Protein AF-A0A2E8R2U0-F1 (afdb_monomer_lite)

Foldseek 3Di:
DPPPPPPDDDWDKDADLDDPVDPGGLVVCVVVLLVVLLVVLVVPDDPVVQVVLVCCQPPVCVVVVVPDDRDDRSSVVSSQVSCVVSRMHTDD

Secondary structure (DSSP, 8-state):
------------EE--SS-TT-SS-SGGGHHHHHHHHHHHHHHTS-HHHHHHHHHIIIIIHHHTTT-SPPPPPHHHHHHHHHHHHTT-EE--

Structure (mmCIF, N/CA/C/O backbone):
data_AF-A0A2E8R2U0-F1
#
_entry.id   AF-A0A2E8R2U0-F1
#
loop_
_atom_site.group_PDB
_atom_site.id
_atom_site.type_symbol
_atom_site.label_atom_id
_atom_site.label_alt_id
_atom_site.label_comp_id
_atom_site.label_asym_id
_atom_site.label_entity_id
_atom_site.label_seq_id
_atom_site.pdbx_PDB_ins_code
_atom_site.Cartn_x
_atom_site.Cartn_y
_atom_site.Cartn_z
_atom_site.occupancy
_atom_site.B_iso_or_equiv
_atom_site.auth_seq_id
_atom_site.auth_comp_id
_atom_site.auth_asym_id
_atom_site.auth_atom_id
_atom_site.pdbx_PDB_model_num
ATOM 1 N N . MET A 1 1 ? 19.428 15.495 -10.376 1.00 34.97 1 MET A N 1
ATOM 2 C CA . MET A 1 1 ? 18.514 15.228 -9.247 1.00 34.97 1 MET A CA 1
ATOM 3 C C . MET A 1 1 ? 17.318 14.466 -9.791 1.00 34.97 1 MET A C 1
ATOM 5 O O . MET A 1 1 ? 16.537 15.044 -10.534 1.00 34.97 1 MET A O 1
ATOM 9 N N . LEU A 1 2 ? 17.239 13.159 -9.528 1.00 48.06 2 LEU A N 1
ATOM 10 C CA . LEU A 1 2 ? 16.069 12.351 -9.872 1.00 48.06 2 LEU A CA 1
ATOM 11 C C . LEU A 1 2 ? 14.988 12.684 -8.836 1.00 48.06 2 LEU A C 1
ATOM 13 O O . LEU A 1 2 ? 15.168 12.388 -7.656 1.00 48.06 2 LEU A O 1
ATOM 17 N N . P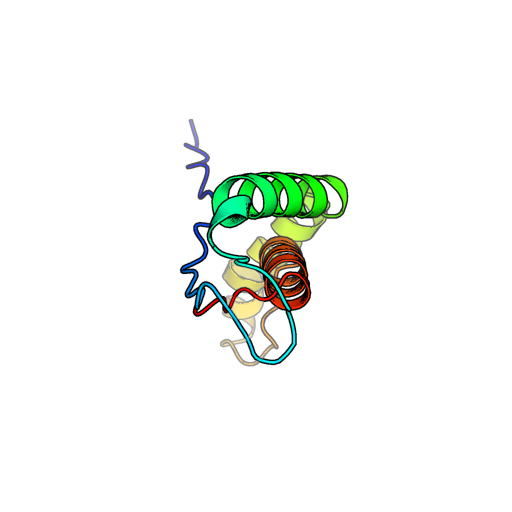HE A 1 3 ? 13.908 13.350 -9.241 1.00 44.03 3 PHE A N 1
ATOM 18 C CA . PHE A 1 3 ? 12.755 13.524 -8.365 1.00 44.03 3 PHE A CA 1
ATOM 19 C C . PHE A 1 3 ? 12.109 12.148 -8.180 1.00 44.03 3 PHE A C 1
ATOM 21 O O . PHE A 1 3 ? 11.410 11.662 -9.067 1.00 44.03 3 PHE A O 1
ATOM 28 N N . LEU A 1 4 ? 12.362 11.500 -7.039 1.00 51.25 4 LEU A N 1
ATOM 29 C CA . LEU A 1 4 ? 11.491 10.444 -6.532 1.00 51.25 4 LEU A CA 1
ATOM 30 C C . LEU A 1 4 ? 10.162 11.125 -6.209 1.00 51.25 4 LEU A C 1
ATOM 32 O O . LEU A 1 4 ? 9.948 11.603 -5.098 1.00 51.25 4 LEU A O 1
ATOM 36 N N . ALA A 1 5 ? 9.298 11.261 -7.213 1.00 50.53 5 ALA A N 1
ATOM 37 C CA . ALA A 1 5 ? 7.909 11.578 -6.966 1.00 50.53 5 ALA A CA 1
ATOM 38 C C . ALA A 1 5 ? 7.395 10.459 -6.060 1.00 50.53 5 ALA A C 1
ATOM 40 O O . ALA A 1 5 ? 7.286 9.311 -6.489 1.00 50.53 5 ALA A O 1
ATOM 41 N N . SER A 1 6 ? 7.168 10.776 -4.786 1.00 49.44 6 SER A N 1
ATOM 42 C CA . SER A 1 6 ? 6.531 9.875 -3.836 1.00 49.44 6 SER A CA 1
ATOM 43 C C . SER A 1 6 ? 5.107 9.634 -4.324 1.00 49.44 6 SER A C 1
ATOM 45 O O . SER A 1 6 ? 4.170 10.318 -3.911 1.00 49.44 6 SER A O 1
ATOM 47 N N . CYS A 1 7 ? 4.943 8.700 -5.260 1.00 57.50 7 CYS A N 1
ATOM 48 C CA . CYS A 1 7 ? 3.654 8.180 -5.674 1.00 57.50 7 CYS A CA 1
ATOM 49 C C . CYS A 1 7 ? 3.069 7.443 -4.474 1.00 57.50 7 CYS A C 1
ATOM 51 O O . CYS A 1 7 ? 3.240 6.239 -4.310 1.00 57.50 7 CYS A O 1
ATOM 53 N N . THR A 1 8 ? 2.416 8.201 -3.598 1.00 67.81 8 THR A N 1
ATOM 54 C CA . THR A 1 8 ? 1.619 7.633 -2.524 1.00 67.81 8 THR A CA 1
ATOM 55 C C . THR A 1 8 ? 0.436 6.908 -3.155 1.00 67.81 8 THR A C 1
ATOM 57 O O . THR A 1 8 ? -0.274 7.461 -4.002 1.00 67.81 8 THR A O 1
ATOM 60 N N . TYR A 1 9 ? 0.265 5.639 -2.803 1.00 73.00 9 TYR A N 1
ATOM 61 C CA . TYR A 1 9 ? -0.873 4.851 -3.250 1.00 73.00 9 TYR A CA 1
ATOM 62 C C . TYR A 1 9 ? -2.142 5.432 -2.623 1.00 73.00 9 TYR A C 1
ATOM 64 O O . TYR A 1 9 ? -2.291 5.436 -1.403 1.00 73.00 9 TYR A O 1
ATOM 72 N N . LYS A 1 10 ? -3.047 5.936 -3.466 1.00 80.38 10 LYS A N 1
ATOM 73 C CA . LYS A 1 10 ? -4.351 6.458 -3.051 1.00 80.38 10 LYS A CA 1
ATOM 74 C C . LYS A 1 10 ? -5.433 5.441 -3.427 1.00 80.38 10 LYS A C 1
ATOM 76 O O . LYS A 1 10 ? -5.838 5.407 -4.592 1.00 80.38 10 LYS A O 1
ATOM 81 N N . PRO A 1 11 ? -5.864 4.576 -2.497 1.00 82.06 11 PRO A N 1
ATOM 82 C CA . PRO A 1 11 ? -6.960 3.650 -2.753 1.00 82.06 11 PRO A CA 1
ATOM 83 C C . PRO A 1 11 ? -8.273 4.426 -2.920 1.00 82.06 11 PRO A C 1
ATOM 85 O O . PRO A 1 11 ? -8.553 5.358 -2.169 1.00 82.06 11 PRO A O 1
ATOM 88 N N . VAL A 1 12 ? -9.092 4.025 -3.892 1.00 83.56 12 VAL A N 1
ATOM 89 C CA . VAL A 1 12 ? -10.482 4.491 -3.994 1.00 83.56 12 VAL A CA 1
ATOM 90 C C . VAL A 1 12 ? -11.329 3.554 -3.150 1.00 83.56 12 VAL A C 1
ATOM 92 O O . VAL A 1 12 ? -11.390 2.357 -3.446 1.00 83.56 12 VAL A O 1
ATOM 95 N N . ILE A 1 13 ? -11.919 4.090 -2.086 1.00 83.69 13 ILE A N 1
ATOM 96 C CA . ILE A 1 13 ? -12.651 3.314 -1.088 1.00 83.69 13 ILE A CA 1
ATOM 97 C C . ILE A 1 13 ? -14.133 3.632 -1.188 1.00 83.69 13 ILE A C 1
ATOM 99 O O . ILE A 1 13 ? -14.524 4.796 -1.166 1.00 83.69 13 ILE A O 1
ATOM 103 N N . ASP A 1 14 ? -14.927 2.575 -1.257 1.00 80.12 14 ASP A N 1
ATOM 104 C CA . ASP A 1 14 ? -16.369 2.604 -1.095 1.00 80.12 14 ASP A CA 1
ATOM 105 C C . ASP A 1 14 ? -16.713 1.913 0.230 1.00 80.12 14 ASP A C 1
ATOM 107 O O . ASP A 1 14 ? -16.335 0.760 0.468 1.00 80.12 14 ASP A O 1
ATOM 111 N N . THR A 1 15 ? -17.365 2.647 1.129 1.00 76.25 15 THR A N 1
ATOM 112 C CA . THR A 1 15 ? -17.777 2.145 2.440 1.00 76.25 15 THR A CA 1
ATOM 113 C C . THR A 1 15 ? -19.259 2.427 2.634 1.00 76.25 15 THR A C 1
ATOM 115 O O . THR A 1 15 ? -19.704 3.574 2.666 1.00 76.25 15 THR A O 1
ATOM 118 N N . SER A 1 16 ? -20.057 1.369 2.740 1.00 66.25 16 SER A N 1
ATOM 119 C CA . SER A 1 16 ? -21.437 1.478 3.197 1.00 66.25 16 SER A CA 1
ATOM 120 C C . SER A 1 16 ? -21.404 1.475 4.720 1.00 66.25 16 SER A C 1
ATOM 122 O O . SER A 1 16 ? -20.995 0.468 5.296 1.00 66.25 16 SER A O 1
ATOM 124 N N . GLY A 1 17 ? -21.817 2.573 5.366 1.00 65.81 17 GLY A N 1
ATOM 125 C CA . GLY A 1 17 ? -21.721 2.750 6.822 1.00 65.81 17 GLY A CA 1
ATOM 126 C C . GLY A 1 17 ? -22.046 1.478 7.610 1.00 65.81 17 GLY A C 1
ATOM 127 O O . GLY A 1 17 ? -21.194 0.995 8.341 1.00 65.81 17 GLY A O 1
ATOM 128 N N . ARG A 1 18 ? -23.201 0.839 7.373 1.00 66.12 18 ARG A N 1
ATOM 129 C CA . ARG A 1 18 ? -23.492 -0.516 7.879 1.00 66.12 18 ARG A CA 1
ATOM 130 C C . ARG A 1 18 ? -23.420 -1.539 6.751 1.00 66.12 18 ARG A C 1
ATOM 132 O O . ARG A 1 18 ? -24.048 -1.356 5.712 1.00 66.12 18 ARG A O 1
ATOM 139 N N . SER A 1 19 ? -22.710 -2.635 6.993 1.00 67.25 19 SER A N 1
ATOM 140 C CA . SER A 1 19 ? -22.717 -3.829 6.143 1.00 67.25 19 SER A CA 1
ATOM 141 C C . SER A 1 19 ? -23.362 -4.978 6.915 1.00 67.25 19 SER A C 1
ATOM 143 O O . SER A 1 19 ? -23.292 -5.000 8.139 1.00 67.25 19 SER A O 1
ATOM 145 N N . GLY A 1 20 ? -23.983 -5.942 6.231 1.00 65.19 20 GLY A N 1
ATOM 146 C CA . GLY A 1 20 ? -24.661 -7.078 6.878 1.00 65.19 20 GLY A CA 1
ATOM 147 C C . GLY A 1 20 ? -23.760 -7.928 7.789 1.00 65.19 20 GLY A C 1
ATOM 148 O O . GLY A 1 20 ? -24.266 -8.701 8.592 1.00 65.19 20 GLY A O 1
ATOM 149 N N . THR A 1 21 ? -22.437 -7.774 7.685 1.00 74.56 21 THR A N 1
ATOM 150 C CA . THR A 1 21 ? -21.426 -8.393 8.555 1.00 74.56 21 THR A CA 1
ATOM 151 C C . THR A 1 21 ? -21.072 -7.589 9.809 1.00 74.56 21 THR A C 1
ATOM 153 O O . THR A 1 21 ? -20.422 -8.142 10.693 1.00 74.56 21 THR A O 1
ATOM 156 N N . PHE A 1 22 ? -21.450 -6.310 9.907 1.00 75.19 22 PHE A N 1
ATOM 157 C CA . PHE A 1 22 ? -21.066 -5.433 11.017 1.00 75.19 22 PHE A CA 1
ATOM 158 C C . PHE A 1 22 ? -22.286 -4.725 11.625 1.00 75.19 22 PHE A C 1
ATOM 160 O O . PHE A 1 22 ? -23.029 -4.019 10.944 1.00 75.19 22 PHE A O 1
ATOM 167 N N . ASP A 1 23 ? -22.454 -4.858 12.943 1.00 75.06 23 ASP A N 1
ATOM 168 C CA . ASP A 1 23 ? -23.594 -4.289 13.680 1.00 75.06 23 ASP A CA 1
ATOM 169 C C . ASP A 1 23 ? -23.555 -2.758 13.816 1.00 75.06 23 ASP A C 1
ATOM 171 O O . ASP A 1 23 ? -24.561 -2.133 14.160 1.00 75.06 23 ASP A O 1
ATOM 175 N N . TYR A 1 24 ? -22.409 -2.142 13.523 1.00 76.50 24 TYR A N 1
ATOM 176 C CA . TYR A 1 24 ? -22.137 -0.719 13.708 1.00 76.50 24 TYR A CA 1
ATOM 177 C C . TYR A 1 24 ? -21.551 -0.074 12.450 1.00 76.50 24 TYR A C 1
ATOM 179 O O . TYR A 1 24 ? -21.106 -0.760 11.528 1.00 76.50 24 TYR A O 1
ATOM 187 N N . SER A 1 25 ? -21.582 1.261 12.420 1.00 79.75 25 SER A N 1
ATOM 188 C CA . SER A 1 25 ? -21.069 2.046 11.302 1.00 79.75 25 SER A CA 1
ATOM 189 C C . SER A 1 25 ? -19.549 1.893 11.177 1.00 79.75 25 SER A C 1
ATOM 191 O O . SER A 1 25 ? -18.813 2.253 12.092 1.00 79.75 25 SER A O 1
ATOM 193 N N . LYS A 1 26 ? -19.067 1.362 10.051 1.00 80.00 26 LYS A N 1
ATOM 194 C CA . LYS A 1 26 ? -17.639 1.257 9.716 1.00 80.00 26 LYS A CA 1
ATOM 195 C C . LYS A 1 26 ? -17.098 2.482 8.998 1.00 80.00 26 LYS A C 1
ATOM 197 O O . LYS A 1 26 ? -15.889 2.696 8.997 1.00 80.00 26 LYS A O 1
ATOM 202 N N . SER A 1 27 ? -17.970 3.328 8.451 1.00 79.00 27 SER A N 1
ATOM 203 C CA . SER A 1 27 ? -17.557 4.593 7.837 1.00 79.00 27 SER A CA 1
ATOM 204 C C . SER A 1 27 ? -16.945 5.565 8.845 1.00 79.00 27 SER A C 1
ATOM 206 O O . SER A 1 27 ? -16.121 6.390 8.464 1.00 79.00 27 SER A O 1
ATOM 208 N N . ASP A 1 28 ? -17.301 5.447 10.123 1.00 82.31 28 ASP A N 1
ATOM 209 C CA . ASP A 1 28 ? -16.865 6.373 11.174 1.00 82.31 28 ASP A CA 1
ATOM 210 C C . ASP A 1 28 ? -15.369 6.188 11.501 1.00 82.31 28 ASP A C 1
ATOM 212 O O . ASP A 1 28 ? -14.682 7.136 11.880 1.00 82.31 28 ASP A O 1
ATOM 216 N N . GLU A 1 29 ? -14.839 4.979 11.281 1.00 83.06 29 GLU A N 1
ATOM 217 C CA . GLU A 1 29 ? -13.439 4.612 11.529 1.00 83.06 29 GLU A CA 1
ATOM 218 C C . GLU A 1 29 ? -12.566 4.673 10.262 1.00 83.06 29 GLU A C 1
ATOM 220 O O . GLU A 1 29 ? -11.371 4.383 10.329 1.00 83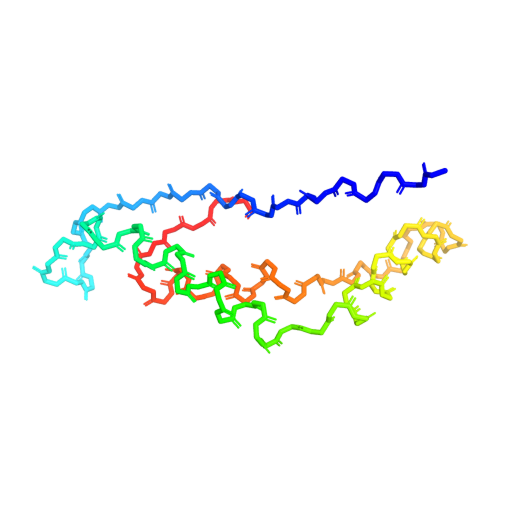.06 29 GLU A O 1
ATOM 225 N 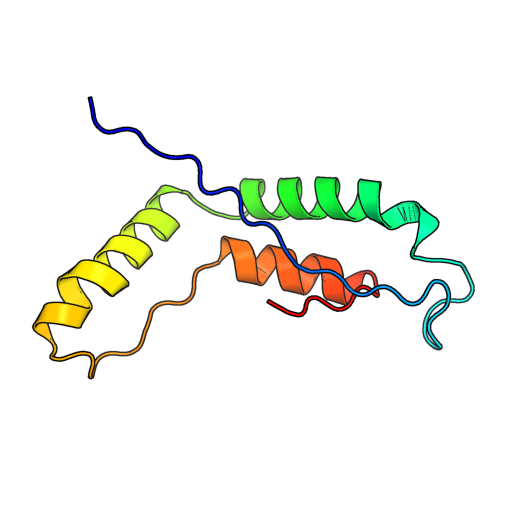N . ILE A 1 30 ? -13.104 5.104 9.111 1.00 85.56 30 ILE A N 1
ATOM 226 C CA . ILE A 1 30 ? -12.402 5.018 7.816 1.00 85.56 30 ILE A CA 1
ATOM 227 C C . ILE A 1 30 ? -11.033 5.710 7.821 1.00 85.56 30 ILE A C 1
ATOM 229 O O . ILE A 1 30 ? -10.065 5.188 7.274 1.00 85.56 30 ILE A O 1
ATOM 233 N N . THR A 1 31 ? -10.918 6.866 8.476 1.00 86.12 31 THR A N 1
ATOM 234 C CA . THR A 1 31 ? -9.658 7.619 8.570 1.00 86.12 31 THR A CA 1
ATOM 235 C C . THR A 1 31 ? -8.627 6.909 9.448 1.00 86.12 31 THR A C 1
ATOM 237 O O . THR A 1 31 ? -7.425 7.014 9.191 1.00 86.12 31 THR A O 1
ATOM 240 N N . ASN A 1 32 ? -9.074 6.188 10.481 1.00 88.88 32 ASN A N 1
ATOM 241 C CA . ASN A 1 32 ? -8.202 5.379 11.330 1.00 88.88 32 ASN A CA 1
ATOM 242 C C . ASN A 1 32 ? -7.728 4.139 10.565 1.00 88.88 32 ASN A C 1
ATOM 244 O O . ASN A 1 32 ? -6.528 3.884 10.483 1.00 88.88 32 ASN A O 1
ATOM 248 N N . ASP A 1 33 ? -8.661 3.446 9.914 1.00 88.44 33 ASP A N 1
ATOM 249 C CA . ASP A 1 33 ? -8.390 2.258 9.111 1.00 88.44 33 ASP A CA 1
ATOM 250 C C . ASP A 1 33 ? -7.429 2.553 7.954 1.00 88.44 33 ASP A C 1
ATOM 252 O O . ASP A 1 33 ? -6.488 1.792 7.734 1.00 88.44 33 ASP A O 1
ATOM 256 N N . LEU A 1 34 ? -7.600 3.691 7.274 1.00 89.31 34 LEU A N 1
ATOM 257 C CA . LEU A 1 34 ? -6.697 4.179 6.230 1.00 89.31 34 LEU A CA 1
ATOM 258 C C . LEU A 1 34 ? -5.252 4.300 6.728 1.00 89.31 34 LEU A C 1
ATOM 260 O O . LEU A 1 34 ? -4.336 3.757 6.107 1.00 89.31 34 LEU A O 1
ATOM 264 N N . GLN A 1 35 ? -5.045 4.999 7.846 1.00 90.50 35 GLN A N 1
ATOM 265 C CA . GLN A 1 35 ? -3.713 5.218 8.418 1.00 90.50 35 GLN A CA 1
ATOM 266 C C . GLN A 1 35 ? -3.109 3.921 8.949 1.00 90.50 35 GLN A C 1
ATOM 268 O O . GLN A 1 35 ? -1.928 3.644 8.743 1.00 90.50 35 GLN A O 1
ATOM 273 N N . HIS A 1 36 ? -3.920 3.102 9.611 1.00 91.44 36 HIS A N 1
ATOM 274 C CA . HIS A 1 36 ? -3.466 1.851 10.188 1.00 91.44 36 HIS A CA 1
ATOM 275 C C . HIS A 1 36 ? -3.092 0.833 9.103 1.00 91.44 36 HIS A C 1
ATOM 277 O O . HIS A 1 36 ? -2.039 0.202 9.187 1.00 91.44 36 HIS A O 1
ATOM 283 N N . CYS A 1 37 ? -3.902 0.703 8.049 1.00 90.31 37 CYS A N 1
ATOM 284 C CA . CYS A 1 37 ? -3.573 -0.138 6.902 1.00 90.31 37 CYS A CA 1
ATOM 285 C C . CYS A 1 37 ? -2.368 0.392 6.119 1.00 90.31 37 CYS A C 1
ATOM 287 O O . CYS A 1 37 ? -1.579 -0.411 5.625 1.00 90.31 37 CYS A O 1
ATOM 289 N N . GLU A 1 38 ? -2.173 1.714 6.047 1.00 89.81 38 GLU A N 1
ATOM 290 C CA . GLU A 1 38 ? -0.958 2.306 5.478 1.00 89.81 38 GLU A CA 1
ATOM 291 C C . GLU A 1 38 ? 0.282 1.913 6.277 1.00 89.81 38 GLU A C 1
ATOM 293 O O . GLU A 1 38 ? 1.268 1.454 5.705 1.00 89.81 38 GLU A O 1
ATOM 298 N N . TYR A 1 39 ? 0.220 2.060 7.600 1.00 89.75 39 TYR A N 1
ATOM 299 C CA . TYR A 1 39 ? 1.320 1.720 8.490 1.00 89.75 39 TYR A CA 1
ATOM 300 C C . TYR A 1 39 ? 1.668 0.232 8.406 1.00 89.75 39 TYR A C 1
ATOM 302 O O . TYR A 1 39 ? 2.821 -0.106 8.154 1.00 89.75 39 TYR A O 1
ATOM 310 N N . LEU A 1 40 ? 0.670 -0.652 8.514 1.00 90.06 40 LEU A N 1
ATOM 311 C CA . LEU A 1 40 ? 0.870 -2.096 8.380 1.00 90.06 40 LEU A CA 1
ATOM 312 C C . LEU A 1 40 ? 1.463 -2.471 7.022 1.00 90.06 40 LEU A C 1
ATOM 314 O O . LEU A 1 40 ? 2.366 -3.306 6.960 1.00 90.06 40 LEU A O 1
ATOM 318 N N . ALA A 1 41 ? 0.975 -1.854 5.942 1.00 88.31 41 ALA A N 1
ATOM 319 C CA . ALA A 1 41 ? 1.505 -2.090 4.609 1.00 88.31 41 ALA A CA 1
ATOM 320 C C . ALA A 1 41 ? 2.971 -1.653 4.505 1.00 88.31 41 ALA A C 1
ATOM 322 O O . ALA A 1 41 ? 3.782 -2.406 3.977 1.00 88.31 41 ALA A O 1
ATOM 323 N N . LYS A 1 42 ? 3.343 -0.484 5.041 1.00 86.00 42 LYS A N 1
ATOM 324 C CA . LYS A 1 42 ? 4.739 -0.014 5.048 1.00 86.00 42 LYS A CA 1
ATOM 325 C C . LYS A 1 42 ? 5.651 -0.886 5.904 1.00 86.00 42 LYS A C 1
ATOM 327 O O . LYS A 1 42 ? 6.765 -1.163 5.488 1.00 86.00 42 LYS A O 1
ATOM 332 N N . ASP A 1 43 ? 5.183 -1.317 7.069 1.00 88.75 43 ASP A N 1
ATOM 333 C CA . ASP A 1 43 ? 5.981 -2.102 8.014 1.00 88.75 43 ASP A CA 1
ATOM 334 C C . ASP A 1 43 ? 6.252 -3.528 7.501 1.00 88.75 43 ASP A C 1
ATOM 336 O O . ASP A 1 43 ? 7.331 -4.081 7.688 1.00 88.75 43 ASP A O 1
ATOM 340 N N . ASN A 1 44 ? 5.297 -4.100 6.762 1.00 85.44 44 ASN A N 1
ATOM 341 C CA . ASN A 1 44 ? 5.391 -5.463 6.229 1.00 85.44 44 ASN A CA 1
ATOM 342 C C . ASN A 1 44 ? 5.835 -5.525 4.760 1.00 85.44 44 ASN A C 1
ATOM 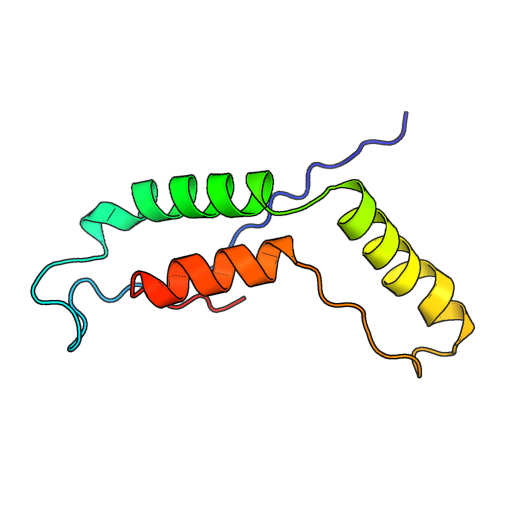344 O O . ASN A 1 44 ? 5.877 -6.611 4.180 1.00 85.44 44 ASN A O 1
ATOM 348 N N . THR A 1 45 ? 6.163 -4.391 4.134 1.00 83.88 45 THR A N 1
ATOM 349 C CA . THR A 1 45 ? 6.721 -4.374 2.777 1.00 83.88 45 THR A CA 1
ATOM 350 C C . THR A 1 45 ? 8.131 -3.818 2.769 1.00 83.88 45 THR A C 1
ATOM 352 O O . THR A 1 45 ? 8.451 -2.803 3.380 1.00 83.88 45 THR A O 1
ATOM 355 N N . ASN A 1 46 ? 9.009 -4.502 2.043 1.00 80.81 46 ASN A N 1
ATOM 356 C CA . ASN A 1 46 ? 10.376 -4.051 1.874 1.00 80.81 46 ASN A CA 1
ATOM 357 C C . ASN A 1 46 ? 10.489 -3.227 0.586 1.00 80.81 46 ASN A C 1
ATOM 359 O O . ASN A 1 46 ? 10.333 -3.761 -0.514 1.00 80.81 46 ASN A O 1
ATOM 363 N N . ASN A 1 47 ? 10.831 -1.943 0.722 1.00 76.81 47 ASN A N 1
ATOM 364 C CA . ASN A 1 47 ? 11.028 -1.018 -0.401 1.00 76.81 47 ASN A CA 1
ATOM 365 C C . ASN A 1 47 ? 12.028 -1.541 -1.452 1.00 76.81 47 ASN A C 1
ATOM 367 O O . ASN A 1 47 ? 11.893 -1.232 -2.634 1.00 76.81 47 ASN A O 1
ATOM 371 N N . ILE A 1 48 ? 13.009 -2.361 -1.051 1.00 75.44 48 ILE A N 1
ATOM 372 C CA . ILE A 1 48 ? 13.986 -2.969 -1.969 1.00 75.44 48 ILE A CA 1
ATOM 373 C C . ILE A 1 48 ? 13.319 -4.027 -2.860 1.00 75.44 48 ILE A C 1
ATOM 375 O O . ILE A 1 48 ? 13.572 -4.072 -4.065 1.00 75.44 48 ILE A O 1
ATOM 379 N N . LEU A 1 49 ? 12.442 -4.859 -2.288 1.00 78.06 49 LEU A N 1
ATOM 380 C CA . LEU A 1 49 ? 11.696 -5.875 -3.038 1.00 78.06 49 LEU A CA 1
ATOM 381 C C . LEU A 1 49 ? 10.648 -5.234 -3.954 1.00 78.06 49 LEU A C 1
ATOM 383 O O . LEU A 1 49 ? 10.464 -5.667 -5.087 1.00 78.06 49 LEU A O 1
ATOM 387 N N . GLU A 1 50 ? 9.995 -4.163 -3.511 1.00 78.88 50 GLU A N 1
ATOM 388 C CA . GLU A 1 50 ? 9.067 -3.410 -4.362 1.00 78.88 50 GLU A CA 1
ATOM 389 C C . GLU A 1 50 ? 9.796 -2.719 -5.527 1.00 78.88 50 GLU A C 1
ATOM 391 O O . GLU A 1 50 ? 9.330 -2.750 -6.670 1.00 78.88 50 GLU A O 1
ATOM 396 N N . GLY A 1 51 ? 10.992 -2.177 -5.274 1.00 77.50 51 GLY A N 1
ATOM 397 C CA . GLY A 1 51 ? 11.855 -1.611 -6.310 1.00 77.50 51 GLY A CA 1
ATOM 398 C C . GLY A 1 51 ? 12.304 -2.643 -7.348 1.00 77.50 51 GLY A C 1
ATOM 399 O O . GLY A 1 51 ? 12.285 -2.358 -8.547 1.00 77.50 51 GLY A O 1
ATOM 400 N N . SER A 1 52 ? 12.646 -3.867 -6.929 1.00 78.25 52 SER A N 1
ATOM 401 C CA . SER A 1 52 ? 13.042 -4.929 -7.866 1.00 78.25 52 SER A CA 1
ATOM 402 C C . SER A 1 52 ? 11.882 -5.364 -8.770 1.00 78.25 52 SER A C 1
ATOM 404 O O . SER A 1 52 ? 12.074 -5.556 -9.973 1.00 78.25 52 SER A O 1
ATOM 406 N N . LYS A 1 53 ? 10.654 -5.417 -8.239 1.00 84.12 53 LYS A N 1
ATOM 407 C CA . LYS A 1 53 ? 9.438 -5.678 -9.027 1.00 84.12 53 LYS A CA 1
ATOM 408 C C . LYS A 1 53 ? 9.132 -4.570 -10.026 1.00 84.12 53 LYS A C 1
ATOM 410 O O . LYS A 1 53 ? 8.693 -4.863 -11.138 1.00 84.12 53 LYS A O 1
ATOM 415 N N . TYR A 1 54 ? 9.378 -3.311 -9.663 1.00 84.06 54 TYR A N 1
ATOM 416 C CA . TYR A 1 54 ? 9.261 -2.194 -10.600 1.00 84.06 54 TYR A CA 1
ATOM 417 C C . TYR A 1 54 ? 10.230 -2.362 -11.773 1.00 84.06 54 TYR A C 1
ATOM 419 O O . TYR A 1 54 ? 9.819 -2.283 -12.933 1.00 84.06 54 TYR A O 1
ATOM 427 N N . VAL A 1 55 ? 11.494 -2.686 -11.478 1.00 84.25 55 VAL A N 1
ATOM 428 C CA . VAL A 1 55 ? 12.506 -2.928 -12.514 1.00 84.25 55 VAL A CA 1
ATOM 429 C C . VAL A 1 55 ? 12.111 -4.102 -13.409 1.00 84.25 55 VAL A C 1
ATOM 431 O O . VAL A 1 55 ? 12.190 -3.995 -14.635 1.00 84.25 55 VAL A O 1
ATOM 434 N N . TRP A 1 56 ? 11.615 -5.192 -12.821 1.00 85.62 56 TRP A N 1
ATOM 435 C CA . TRP A 1 56 ? 11.104 -6.333 -13.575 1.00 85.62 56 TRP A CA 1
ATOM 436 C C . TRP A 1 56 ? 9.979 -5.930 -14.531 1.00 85.62 56 TRP A C 1
ATOM 438 O O . TRP A 1 56 ? 10.042 -6.214 -15.725 1.00 85.62 56 TRP A O 1
ATOM 448 N N . ASN A 1 57 ? 8.966 -5.230 -14.020 1.00 85.81 57 ASN A N 1
ATOM 449 C CA . ASN A 1 57 ? 7.776 -4.869 -14.781 1.00 85.81 57 ASN A CA 1
ATOM 450 C C . ASN A 1 57 ? 8.037 -3.853 -15.897 1.00 85.81 57 ASN A C 1
ATOM 452 O O . ASN A 1 57 ? 7.354 -3.915 -16.918 1.00 85.81 57 ASN A O 1
ATOM 456 N N . TYR A 1 58 ? 8.968 -2.918 -15.696 1.00 84.06 58 TYR A N 1
ATOM 457 C CA . TYR A 1 58 ? 9.218 -1.831 -16.644 1.00 84.06 58 TYR A CA 1
ATOM 458 C C . TYR A 1 58 ? 10.358 -2.138 -17.622 1.00 84.06 58 TYR A C 1
ATOM 460 O O . TYR A 1 58 ? 10.232 -1.852 -18.809 1.00 84.06 58 TYR A O 1
ATOM 468 N N . TYR A 1 59 ? 11.453 -2.746 -17.151 1.00 84.06 59 TYR A N 1
ATOM 469 C CA . TYR A 1 59 ? 12.653 -2.965 -17.967 1.00 84.06 59 TYR A CA 1
ATOM 470 C C . TYR A 1 59 ? 12.779 -4.406 -18.461 1.00 84.06 59 TYR A C 1
ATOM 472 O O . TYR A 1 59 ? 12.948 -4.636 -19.656 1.00 84.06 59 TYR A O 1
ATOM 480 N N . LEU A 1 60 ? 12.679 -5.395 -17.570 1.00 84.62 60 LEU A N 1
ATOM 481 C CA . LEU A 1 60 ? 12.936 -6.792 -17.953 1.00 84.62 60 LEU A CA 1
ATOM 482 C C . LEU A 1 60 ? 11.779 -7.388 -18.757 1.00 84.62 60 LEU A C 1
ATOM 484 O O . LEU A 1 60 ? 11.999 -8.066 -19.757 1.00 84.62 60 LEU A O 1
ATOM 488 N N . ARG A 1 61 ? 10.541 -7.069 -18.376 1.00 87.94 61 ARG A N 1
ATOM 489 C CA . ARG A 1 61 ? 9.335 -7.483 -19.097 1.00 87.94 61 ARG A CA 1
ATOM 490 C C . ARG A 1 61 ? 9.232 -6.858 -20.489 1.00 87.94 61 ARG A C 1
ATOM 492 O O . ARG A 1 61 ? 8.658 -7.462 -21.392 1.00 87.94 61 ARG A O 1
ATOM 499 N N . ALA A 1 62 ? 9.819 -5.679 -20.681 1.00 85.25 62 ALA A N 1
ATOM 500 C CA . ALA A 1 62 ? 9.920 -5.082 -22.003 1.00 85.25 62 ALA A CA 1
ATOM 501 C C . ALA A 1 62 ? 10.818 -5.917 -22.934 1.00 85.25 62 ALA A C 1
ATOM 503 O O . ALA A 1 62 ? 10.479 -6.155 -24.092 1.00 85.25 62 ALA A O 1
ATOM 504 N N . GLY A 1 63 ? 11.925 -6.444 -22.399 1.00 84.56 63 GLY A N 1
ATOM 505 C CA . GLY A 1 63 ? 12.828 -7.338 -23.127 1.00 84.56 63 GLY A CA 1
ATOM 506 C C . GLY A 1 63 ? 12.203 -8.682 -23.521 1.00 84.56 63 GLY A C 1
ATOM 507 O O . GLY A 1 63 ? 12.638 -9.293 -24.490 1.00 84.56 63 GLY A O 1
ATOM 508 N N . THR A 1 64 ? 11.156 -9.128 -22.821 1.00 85.56 64 THR A N 1
ATOM 509 C CA . THR A 1 64 ? 10.425 -10.375 -23.118 1.00 85.56 64 THR A CA 1
ATOM 510 C C . THR A 1 64 ? 9.164 -10.153 -23.957 1.00 85.56 64 THR A C 1
ATOM 512 O O . THR A 1 64 ? 8.272 -11.003 -23.962 1.00 85.56 64 THR A O 1
ATOM 515 N N . LEU A 1 65 ? 9.047 -9.013 -24.648 1.00 86.62 65 LEU A N 1
ATOM 516 C CA . LEU A 1 65 ? 7.860 -8.656 -25.434 1.00 86.62 65 LEU A CA 1
ATOM 517 C C . LEU A 1 65 ? 6.553 -8.706 -24.611 1.00 86.62 65 LEU A C 1
ATOM 519 O O . LEU A 1 65 ? 5.495 -9.040 -25.134 1.00 86.62 65 LEU A O 1
ATOM 523 N N . TRP A 1 66 ? 6.612 -8.370 -23.315 1.00 83.94 66 TRP A N 1
ATOM 524 C CA . TRP A 1 66 ? 5.471 -8.373 -22.388 1.00 83.94 66 TRP A CA 1
ATOM 525 C C . TRP A 1 66 ? 4.812 -9.747 -22.166 1.00 83.94 66 TRP A C 1
ATOM 527 O O . TRP A 1 66 ? 3.804 -9.823 -21.453 1.00 83.94 66 TRP A O 1
ATOM 537 N N . LEU A 1 67 ? 5.412 -10.823 -22.690 1.00 86.88 67 LEU A N 1
ATOM 538 C CA . LEU A 1 67 ? 4.947 -12.206 -22.545 1.00 86.88 67 LEU A CA 1
ATOM 539 C C . LEU A 1 67 ? 5.192 -12.760 -21.138 1.00 86.88 67 LEU A C 1
ATOM 541 O O . LEU A 1 67 ? 4.472 -13.652 -20.695 1.00 86.88 67 LEU A O 1
ATOM 545 N N . SER A 1 68 ? 6.191 -12.242 -20.414 1.00 85.31 68 SER A N 1
ATOM 546 C CA . SER A 1 68 ? 6.427 -12.657 -19.030 1.00 85.31 68 SER A CA 1
ATOM 547 C C . SER A 1 68 ? 5.348 -12.103 -18.085 1.00 85.31 68 SER A C 1
ATOM 549 O O . SER A 1 68 ? 4.814 -11.008 -18.316 1.00 85.31 68 SER A O 1
ATOM 551 N N . PRO A 1 69 ? 5.011 -12.836 -17.005 1.00 86.31 69 PRO A N 1
ATOM 552 C CA . PRO A 1 69 ? 4.011 -12.391 -16.044 1.00 86.31 69 PRO A CA 1
ATOM 553 C C . PRO A 1 69 ? 4.447 -11.096 -15.345 1.00 86.31 69 PRO A C 1
ATOM 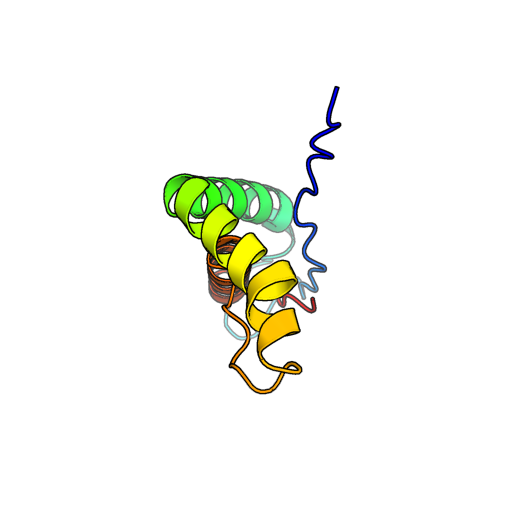555 O O . PRO A 1 69 ? 5.625 -10.886 -15.032 1.00 86.31 69 PRO A O 1
ATOM 558 N N . LYS A 1 70 ? 3.469 -10.217 -15.097 1.00 85.44 70 LYS A N 1
ATOM 559 C CA . LYS A 1 70 ? 3.658 -8.990 -14.317 1.00 85.44 70 LYS A CA 1
ATOM 560 C C . LYS A 1 70 ? 3.853 -9.369 -12.848 1.00 85.44 70 LYS A C 1
ATOM 562 O O . LYS A 1 70 ? 3.029 -10.088 -12.293 1.00 85.44 70 LYS A O 1
ATOM 567 N N . ALA A 1 71 ? 4.902 -8.859 -12.218 1.00 84.75 71 ALA A N 1
ATOM 568 C CA . ALA A 1 71 ? 5.082 -9.000 -10.781 1.00 84.75 71 ALA A CA 1
ATOM 569 C C . ALA A 1 71 ? 4.070 -8.104 -10.049 1.00 84.75 71 ALA A C 1
ATOM 571 O O . ALA A 1 71 ? 3.990 -6.902 -10.321 1.00 84.75 71 ALA A O 1
ATOM 572 N N . GLU A 1 72 ? 3.287 -8.681 -9.139 1.00 84.31 72 GLU A N 1
ATOM 573 C CA . GLU A 1 72 ? 2.378 -7.921 -8.279 1.00 84.31 72 GLU A CA 1
ATOM 574 C C . GLU A 1 72 ? 3.148 -7.224 -7.153 1.00 84.31 72 GLU A C 1
ATOM 576 O O . GLU A 1 72 ? 3.999 -7.819 -6.490 1.00 84.31 72 GLU A O 1
ATOM 581 N N . TYR A 1 73 ? 2.819 -5.956 -6.929 1.00 85.06 73 TYR A N 1
ATOM 582 C CA . TYR A 1 73 ? 3.322 -5.166 -5.811 1.00 85.06 73 TYR A CA 1
A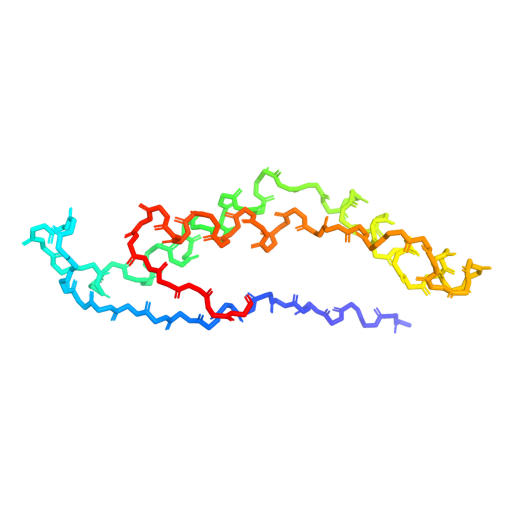TOM 583 C C . TYR A 1 73 ? 2.646 -5.619 -4.509 1.00 85.06 73 TYR A C 1
ATOM 585 O O . TYR A 1 73 ? 1.417 -5.722 -4.447 1.00 85.06 73 TYR A O 1
ATOM 593 N N . ASP A 1 74 ? 3.436 -5.877 -3.469 1.00 86.06 74 ASP A N 1
ATOM 594 C CA . ASP A 1 74 ? 2.947 -6.374 -2.178 1.00 86.06 74 ASP A CA 1
ATOM 595 C C . ASP A 1 74 ? 2.270 -5.259 -1.391 1.00 86.06 74 ASP A C 1
ATOM 597 O O . ASP A 1 74 ? 1.268 -5.501 -0.721 1.00 86.06 74 ASP A O 1
ATOM 601 N N . TYR A 1 75 ? 2.765 -4.026 -1.520 1.00 87.00 75 TYR A N 1
ATOM 602 C CA . TYR A 1 75 ? 2.238 -2.876 -0.793 1.00 87.00 75 TYR A CA 1
ATOM 603 C C . TYR A 1 75 ? 0.740 -2.633 -1.054 1.00 87.00 75 TYR A C 1
ATOM 605 O O . TYR A 1 75 ? -0.053 -2.711 -0.110 1.00 87.00 75 TYR A O 1
ATOM 613 N N . PRO A 1 76 ? 0.289 -2.399 -2.307 1.00 86.75 76 PRO A N 1
ATOM 614 C CA . PRO A 1 76 ? -1.127 -2.173 -2.579 1.00 86.75 76 PRO A CA 1
ATOM 615 C C . PRO A 1 76 ? -1.963 -3.426 -2.305 1.00 86.75 76 PRO A C 1
ATOM 617 O O . PRO A 1 76 ? -3.124 -3.309 -1.923 1.00 86.75 76 PRO A O 1
ATOM 620 N N . LYS A 1 77 ? -1.395 -4.628 -2.460 1.00 88.38 77 LYS A N 1
ATOM 621 C CA . LYS A 1 77 ? -2.087 -5.889 -2.169 1.00 88.38 77 LYS A CA 1
ATOM 622 C C . LYS A 1 77 ? -2.400 -6.018 -0.681 1.00 88.38 77 LYS A C 1
ATOM 624 O O . LYS A 1 77 ? -3.544 -6.287 -0.317 1.00 88.38 77 LYS A O 1
ATOM 629 N N . LEU A 1 78 ? -1.411 -5.773 0.174 1.00 88.50 78 LEU A N 1
ATOM 630 C CA . LEU A 1 78 ? -1.567 -5.834 1.621 1.00 88.50 78 LEU A CA 1
ATOM 631 C C . LEU A 1 78 ? -2.509 -4.739 2.123 1.00 88.50 78 LEU A C 1
ATOM 633 O O . LEU A 1 78 ? -3.424 -5.027 2.894 1.00 88.50 78 LEU A O 1
ATOM 637 N N . TYR A 1 79 ? -2.361 -3.519 1.603 1.00 89.38 79 TYR A N 1
ATOM 638 C CA . TYR A 1 79 ? -3.261 -2.408 1.900 1.00 89.38 79 TYR A CA 1
ATOM 639 C C . TYR A 1 79 ? -4.719 -2.757 1.566 1.00 89.38 79 TYR A C 1
ATOM 641 O O . TYR A 1 79 ? -5.614 -2.617 2.397 1.00 89.38 79 TYR A O 1
ATOM 649 N N . ARG A 1 80 ? -4.971 -3.267 0.354 1.00 89.75 80 ARG A N 1
ATOM 650 C CA . ARG A 1 80 ? -6.317 -3.649 -0.102 1.00 89.75 80 ARG A CA 1
ATOM 651 C C . ARG A 1 80 ? -6.921 -4.756 0.746 1.00 89.75 80 ARG A C 1
ATOM 653 O O . ARG A 1 80 ? -8.093 -4.671 1.098 1.00 89.75 80 ARG A O 1
ATOM 660 N N . ASN A 1 81 ? -6.138 -5.774 1.090 1.00 90.31 81 ASN A N 1
ATOM 661 C CA . ASN A 1 81 ? -6.602 -6.869 1.941 1.00 90.31 81 ASN A CA 1
ATOM 662 C C . ASN A 1 81 ? -6.940 -6.376 3.351 1.00 90.31 81 ASN A C 1
ATOM 664 O O . ASN A 1 81 ? -7.970 -6.753 3.903 1.00 90.31 81 ASN A O 1
ATOM 668 N N . CYS A 1 82 ? -6.115 -5.486 3.900 1.00 89.94 82 CYS A N 1
ATOM 669 C CA . CYS A 1 82 ? -6.351 -4.854 5.191 1.00 89.94 82 CYS A CA 1
ATOM 670 C C . CYS A 1 82 ? -7.678 -4.076 5.216 1.00 89.94 82 CYS A C 1
ATOM 672 O O . CYS A 1 82 ? -8.486 -4.275 6.122 1.00 89.94 82 CYS A O 1
ATOM 674 N N . MET A 1 83 ? -7.944 -3.265 4.187 1.00 88.69 83 MET A N 1
ATOM 675 C CA . MET A 1 83 ? -9.197 -2.509 4.064 1.00 88.69 83 MET A CA 1
ATOM 676 C C . MET A 1 83 ? -10.416 -3.422 3.866 1.00 88.69 83 MET A C 1
ATOM 678 O O . MET A 1 83 ? -11.437 -3.231 4.525 1.00 88.69 83 MET A O 1
ATOM 682 N N . LYS A 1 84 ? -10.296 -4.459 3.025 1.00 88.06 84 LYS A N 1
ATOM 683 C CA . LYS A 1 84 ? -11.368 -5.445 2.793 1.00 88.06 84 LYS A CA 1
ATOM 684 C C . LYS A 1 84 ? -11.766 -6.181 4.067 1.00 88.06 84 LYS A C 1
ATOM 686 O O . LYS A 1 84 ? -12.952 -6.304 4.352 1.00 88.06 84 LYS A O 1
ATOM 691 N N . ASN A 1 85 ? -10.788 -6.615 4.860 1.00 86.38 85 ASN A N 1
ATOM 692 C CA . ASN A 1 85 ? -11.043 -7.301 6.130 1.00 86.38 85 ASN A CA 1
ATOM 693 C C . ASN A 1 85 ? -11.731 -6.399 7.167 1.00 86.38 85 ASN A C 1
ATOM 695 O O . ASN A 1 85 ? -12.414 -6.896 8.057 1.00 86.38 85 ASN A O 1
ATOM 699 N N . ARG A 1 86 ? -11.582 -5.077 7.039 1.00 84.75 86 ARG A N 1
ATOM 700 C CA . ARG A 1 86 ? -12.244 -4.076 7.887 1.00 84.75 86 ARG A CA 1
ATOM 701 C C . ARG A 1 86 ? -13.641 -3.676 7.400 1.00 84.75 86 ARG A C 1
ATOM 703 O O . ARG A 1 86 ? -14.314 -2.905 8.074 1.00 84.75 86 ARG A O 1
ATOM 710 N N . GLY A 1 87 ? -14.096 -4.234 6.276 1.00 82.81 87 GLY A N 1
ATOM 711 C CA . GLY A 1 87 ? -15.430 -3.984 5.725 1.00 82.81 87 GLY A CA 1
ATOM 712 C C . GLY A 1 87 ? -15.491 -2.887 4.668 1.00 82.81 87 GLY A C 1
ATOM 713 O O . GLY A 1 87 ? -16.585 -2.494 4.276 1.00 82.81 87 GLY A O 1
ATOM 714 N N . HIS A 1 88 ? -14.343 -2.413 4.183 1.00 86.31 88 HIS A N 1
ATOM 715 C CA . HIS A 1 88 ? -14.270 -1.391 3.142 1.00 86.31 88 HIS A CA 1
ATOM 716 C C . HIS A 1 88 ? -14.005 -2.027 1.776 1.00 86.31 88 HIS A C 1
ATOM 718 O O . HIS A 1 88 ? -13.124 -2.878 1.630 1.00 86.31 88 HIS A O 1
ATOM 724 N N . SER A 1 89 ? -14.726 -1.595 0.745 1.00 83.06 89 SER A N 1
ATOM 725 C CA . SER A 1 89 ? -14.468 -2.028 -0.627 1.00 83.06 89 SER A CA 1
ATOM 726 C C . SER A 1 89 ? -13.404 -1.132 -1.260 1.00 83.06 89 SER A C 1
ATOM 728 O O . SER A 1 89 ? -13.530 0.088 -1.247 1.00 83.06 89 SER A O 1
ATOM 730 N N . VAL A 1 90 ? -12.339 -1.719 -1.818 1.00 84.25 90 VAL A N 1
ATOM 731 C CA . VAL A 1 90 ? -11.300 -0.969 -2.548 1.00 84.25 90 VAL A CA 1
ATOM 732 C C . VAL A 1 90 ? -11.414 -1.248 -4.040 1.00 84.25 90 VAL A C 1
ATOM 734 O O . VAL A 1 90 ? -11.201 -2.381 -4.477 1.00 84.25 90 VAL A O 1
ATOM 737 N N . LEU A 1 91 ? -11.709 -0.204 -4.815 1.00 79.56 91 LEU A N 1
ATOM 738 C CA . LEU A 1 91 ? -12.079 -0.307 -6.230 1.00 79.56 91 LEU A CA 1
ATOM 739 C C . LEU A 1 91 ? -10.883 -0.267 -7.203 1.00 79.56 91 LEU A C 1
ATOM 741 O O . LEU A 1 91 ? -11.029 -0.695 -8.343 1.00 79.56 91 LEU A O 1
ATOM 745 N N . ASN A 1 92 ? -9.706 0.211 -6.769 1.00 69.56 92 ASN A N 1
ATOM 746 C CA . ASN A 1 92 ? -8.518 0.431 -7.621 1.00 69.56 92 ASN A CA 1
ATOM 747 C C . ASN A 1 92 ? -7.323 -0.433 -7.257 1.00 69.56 92 ASN A C 1
ATOM 749 O O . ASN A 1 92 ? -6.986 -0.481 -6.049 1.00 69.56 92 ASN A O 1
#

Radius of gyration: 16.41 Å; chains: 1; bounding box: 43×28×39 Å

Sequence (92 aa):
MLFLASCTYKPVIDTSGRSGTFDYSKSDEITNDLQHCEYLAKDNTNNILEGSKYVWNYYLRAGTLWLSPKAEYDYPKLYRNCMKNRGHSVLN

pLDDT: mean 80.16, std 11.25, range [34.97, 91.44]